Protein AF-A0A2R3ZEK9-F1 (afdb_monomer_lite)

pLDDT: mean 86.02, std 7.37, range [55.03, 92.75]

Foldseek 3Di:
DVLVVLLVCLVVDDLVVLLVCLVVQLVQLVVVLVPDPDPVVNLVSVVSNLVSVLSNVSNVDVVVSVVSVVVSCVVPVD

InterPro domains:
  IPR001750 NADH:quinone oxidoreductase/Mrp antiporter, transmembrane domain [PF00361] (6-76)
  IPR003917 NADH:ubiquinone oxidoreductase, chain 2 [PR01436] (23-36)
  IPR003917 NADH:ubiquinone oxidoreductase, chain 2 [PR01436] (47-60)
  IPR003917 NADH:ubiquinone oxidoreductase, chain 2 [PR01436] (66-78)
  IPR050175 Complex I Subunit 2 [PTHR46552] (1-77)

Structure (mmCIF, N/CA/C/O backbone):
data_AF-A0A2R3ZEK9-F1
#
_entry.id   AF-A0A2R3ZEK9-F1
#
loop_
_atom_site.group_PDB
_atom_site.id
_atom_site.type_symbol
_atom_site.label_atom_id
_atom_site.label_alt_id
_atom_site.label_comp_id
_atom_site.label_asym_id
_atom_site.label_entity_id
_atom_site.label_seq_id
_atom_site.pdbx_PDB_ins_code
_atom_site.Cartn_x
_atom_site.Cartn_y
_atom_site.Cartn_z
_atom_site.occupancy
_atom_site.B_iso_or_equiv
_atom_site.auth_seq_id
_atom_site.auth_comp_id
_atom_site.auth_asym_id
_atom_site.auth_atom_id
_atom_site.pdbx_PDB_model_num
ATOM 1 N N . PRO A 1 1 ? -14.293 6.569 -10.225 1.00 56.53 1 PRO A N 1
ATOM 2 C CA . PRO A 1 1 ? -13.677 7.840 -10.686 1.00 56.53 1 PRO A CA 1
ATOM 3 C C . PRO A 1 1 ? -12.174 8.016 -10.359 1.00 56.53 1 PRO A C 1
ATOM 5 O O . PRO A 1 1 ? -11.420 8.248 -11.298 1.00 56.53 1 PRO A O 1
ATOM 8 N N . PRO A 1 2 ? -11.693 7.894 -9.100 1.00 69.62 2 PRO A N 1
ATOM 9 C CA . PRO A 1 2 ? -10.270 8.092 -8.799 1.00 69.62 2 PRO A CA 1
ATOM 10 C C . PRO A 1 2 ? -9.403 6.876 -9.171 1.00 69.62 2 PRO A C 1
ATOM 12 O O . PRO A 1 2 ? -8.343 7.042 -9.765 1.00 69.62 2 PRO A O 1
ATOM 15 N N . LEU A 1 3 ? -9.879 5.645 -8.929 1.00 75.06 3 LEU A N 1
ATOM 16 C CA . LEU A 1 3 ? -9.147 4.419 -9.289 1.00 75.06 3 LEU A CA 1
ATOM 17 C C . LEU A 1 3 ? -8.985 4.259 -10.811 1.00 75.06 3 LEU A C 1
ATOM 19 O O . LEU A 1 3 ? -7.945 3.821 -11.290 1.00 75.06 3 LEU A O 1
ATOM 23 N N . THR A 1 4 ? -10.002 4.658 -11.579 1.00 74.56 4 THR A N 1
ATOM 24 C CA . THR A 1 4 ? -9.977 4.617 -13.048 1.00 74.56 4 THR A CA 1
ATOM 25 C C . THR A 1 4 ? -8.939 5.579 -13.623 1.00 74.56 4 THR A C 1
ATOM 27 O O . THR A 1 4 ? -8.234 5.211 -14.556 1.00 74.56 4 THR A O 1
ATOM 30 N N . LEU A 1 5 ? -8.781 6.769 -13.029 1.00 76.50 5 LEU A N 1
ATOM 31 C CA . LEU A 1 5 ? -7.716 7.704 -13.401 1.00 76.50 5 LEU A CA 1
ATOM 32 C C . LEU A 1 5 ? -6.335 7.124 -13.091 1.00 76.50 5 LEU A C 1
ATOM 34 O O . LEU A 1 5 ? -5.462 7.163 -13.951 1.00 76.50 5 LEU A O 1
ATOM 38 N N . LEU A 1 6 ? -6.162 6.526 -11.908 1.00 79.62 6 LEU A N 1
ATOM 39 C CA . LEU A 1 6 ? -4.905 5.891 -11.502 1.00 79.62 6 LEU A CA 1
ATOM 40 C C . LEU A 1 6 ? -4.528 4.736 -12.446 1.00 79.62 6 LEU A C 1
ATOM 42 O O . LEU A 1 6 ? -3.379 4.622 -12.856 1.00 79.62 6 LEU A O 1
ATOM 46 N N . LEU A 1 7 ? -5.503 3.929 -12.880 1.00 78.62 7 LEU A N 1
ATOM 47 C CA . LEU A 1 7 ? -5.292 2.880 -13.882 1.00 78.62 7 LEU A CA 1
ATOM 48 C C . LEU A 1 7 ? -4.822 3.443 -15.230 1.00 78.62 7 LEU A C 1
ATOM 50 O O . LEU A 1 7 ? -3.891 2.894 -15.819 1.00 78.62 7 LEU A O 1
ATOM 54 N N . MET A 1 8 ? -5.418 4.541 -15.701 1.00 78.81 8 MET A N 1
ATOM 55 C CA . MET A 1 8 ? -5.059 5.156 -16.984 1.00 78.81 8 MET A CA 1
ATOM 56 C C . MET A 1 8 ? -3.687 5.844 -16.949 1.00 78.81 8 MET A C 1
ATOM 58 O O . MET A 1 8 ? -2.950 5.765 -17.929 1.00 78.81 8 MET A O 1
ATOM 62 N N . THR A 1 9 ? -3.315 6.479 -15.833 1.00 80.75 9 THR A N 1
ATOM 63 C CA . THR A 1 9 ? -2.047 7.220 -15.703 1.00 80.75 9 THR A CA 1
ATOM 64 C C . THR A 1 9 ? -0.882 6.369 -15.200 1.00 80.75 9 THR A C 1
ATOM 66 O O . THR A 1 9 ? 0.273 6.756 -15.367 1.00 80.75 9 THR A O 1
ATOM 69 N N . SER A 1 10 ? -1.140 5.183 -14.649 1.00 74.75 10 SER A N 1
ATOM 70 C CA . SER A 1 10 ? -0.109 4.303 -14.080 1.00 74.75 10 SER A CA 1
ATOM 71 C C . SER A 1 10 ? 1.059 3.985 -15.003 1.00 74.75 10 SER A C 1
ATOM 73 O O . SER A 1 10 ? 2.201 3.979 -14.558 1.00 74.75 10 SER A O 1
ATOM 75 N N . LYS A 1 11 ? 0.792 3.780 -16.298 1.00 72.69 11 LYS A N 1
ATOM 76 C CA . LYS A 1 11 ? 1.827 3.496 -17.302 1.00 72.69 11 LYS A CA 1
ATOM 77 C C . LYS A 1 11 ? 2.727 4.696 -17.607 1.00 72.69 11 LYS A C 1
ATOM 79 O O . LYS A 1 11 ? 3.821 4.506 -18.121 1.00 72.69 11 LYS A O 1
ATOM 84 N N . SER A 1 12 ? 2.260 5.912 -17.324 1.00 76.56 12 SER A N 1
ATOM 85 C CA . SER A 1 12 ? 3.007 7.160 -17.542 1.00 76.56 12 SER A CA 1
ATOM 86 C C . SER A 1 12 ? 3.751 7.661 -16.302 1.00 76.56 12 SER A C 1
ATOM 88 O O . SER A 1 12 ? 4.552 8.586 -16.406 1.00 76.56 12 SER A O 1
ATOM 90 N N . LEU A 1 13 ? 3.494 7.076 -15.129 1.00 79.31 13 LEU A N 1
ATOM 91 C CA . LEU A 1 13 ? 4.122 7.476 -13.872 1.00 79.31 13 LEU A CA 1
ATOM 92 C C . LEU A 1 13 ? 5.439 6.723 -13.663 1.00 79.31 13 LEU A C 1
ATOM 94 O O . LEU A 1 13 ? 5.560 5.553 -14.017 1.00 79.31 13 LEU A O 1
ATOM 98 N N . ASN A 1 14 ? 6.426 7.385 -13.051 1.00 84.94 14 ASN A N 1
ATOM 99 C CA . ASN A 1 14 ? 7.698 6.748 -12.721 1.00 84.94 14 ASN A 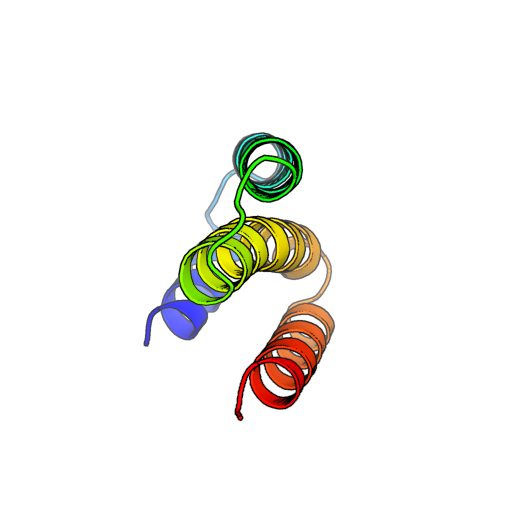CA 1
ATOM 100 C C . ASN A 1 14 ? 7.478 5.658 -11.648 1.00 84.94 14 ASN A C 1
ATOM 102 O O . ASN A 1 14 ? 7.083 5.998 -10.526 1.00 84.94 14 ASN A O 1
ATOM 106 N N . PRO A 1 15 ? 7.777 4.377 -11.942 1.00 81.38 15 PRO A N 1
ATOM 107 C CA . PRO A 1 15 ? 7.561 3.279 -11.006 1.00 81.38 15 PRO A CA 1
ATOM 108 C C . PRO A 1 15 ? 8.285 3.460 -9.668 1.00 81.38 15 PRO A C 1
ATOM 110 O O . PRO A 1 15 ? 7.713 3.152 -8.630 1.00 81.38 15 PRO A O 1
ATOM 113 N N . ALA A 1 16 ? 9.509 4.000 -9.669 1.00 85.94 16 ALA A N 1
ATOM 114 C CA . ALA A 1 16 ? 10.304 4.185 -8.452 1.00 85.94 16 ALA A CA 1
ATOM 115 C C . ALA A 1 16 ? 9.721 5.266 -7.525 1.00 85.94 16 ALA A C 1
ATOM 117 O O . ALA A 1 16 ? 9.757 5.154 -6.299 1.00 85.94 16 ALA A O 1
ATOM 118 N N . LEU A 1 17 ? 9.141 6.318 -8.105 1.00 86.19 17 LEU A N 1
ATOM 119 C CA . LEU A 1 17 ? 8.471 7.356 -7.324 1.00 86.19 17 LEU A CA 1
ATOM 120 C C . LEU A 1 17 ? 7.138 6.839 -6.770 1.00 86.19 17 LEU A C 1
ATOM 122 O O . LEU A 1 17 ? 6.816 7.063 -5.607 1.00 86.19 17 LEU A O 1
ATOM 126 N N . LEU A 1 18 ? 6.384 6.084 -7.571 1.00 87.12 18 LEU A N 1
ATOM 127 C CA . LEU A 1 18 ? 5.118 5.512 -7.124 1.00 87.12 18 LEU A CA 1
ATOM 128 C C . LEU A 1 18 ? 5.313 4.505 -5.980 1.00 87.12 18 LEU A C 1
ATOM 130 O O . LEU A 1 18 ? 4.560 4.534 -5.008 1.00 87.12 18 LEU A O 1
ATOM 134 N N . THR A 1 19 ? 6.336 3.647 -6.055 1.00 87.31 19 THR A N 1
ATOM 135 C CA . THR A 1 19 ? 6.622 2.668 -4.996 1.00 87.31 19 THR A CA 1
ATOM 136 C C . THR A 1 19 ? 7.063 3.332 -3.698 1.00 87.31 19 THR A C 1
ATOM 138 O O . THR A 1 19 ? 6.598 2.925 -2.638 1.00 87.31 19 THR A O 1
ATOM 141 N N . THR A 1 20 ? 7.896 4.376 -3.751 1.00 90.25 20 THR A N 1
ATOM 142 C CA . THR A 1 20 ? 8.333 5.101 -2.543 1.00 90.25 20 THR A CA 1
ATOM 143 C C . THR A 1 20 ? 7.174 5.818 -1.852 1.00 90.25 20 THR A C 1
ATOM 145 O O . THR A 1 20 ? 7.021 5.691 -0.637 1.00 90.25 20 THR A O 1
ATOM 148 N N . MET A 1 21 ? 6.301 6.494 -2.607 1.00 89.75 21 MET A N 1
ATOM 149 C CA . MET A 1 21 ? 5.097 7.115 -2.041 1.00 89.75 21 MET A CA 1
ATOM 150 C C . MET A 1 21 ? 4.129 6.077 -1.461 1.00 89.75 21 MET A C 1
ATOM 152 O O . MET A 1 21 ? 3.559 6.286 -0.391 1.00 89.75 21 MET A O 1
ATOM 156 N N . ALA A 1 22 ? 3.969 4.934 -2.128 1.00 90.06 22 ALA A N 1
ATOM 157 C CA . ALA A 1 22 ? 3.113 3.859 -1.649 1.00 90.06 22 ALA A CA 1
ATOM 158 C C . ALA A 1 22 ? 3.637 3.192 -0.366 1.00 90.06 22 ALA A C 1
ATOM 160 O O . ALA A 1 22 ? 2.858 2.941 0.555 1.00 90.06 22 ALA A O 1
ATOM 161 N N . LEU A 1 23 ? 4.949 2.954 -0.275 1.00 91.50 23 LEU A N 1
ATOM 162 C CA . LEU A 1 23 ? 5.612 2.462 0.937 1.00 91.50 23 LEU A CA 1
ATOM 163 C C . LEU A 1 23 ? 5.455 3.447 2.097 1.00 91.50 23 LEU A C 1
ATOM 165 O O . LEU A 1 23 ? 5.110 3.032 3.203 1.00 91.50 23 LEU A O 1
ATOM 169 N N . ALA A 1 24 ? 5.632 4.746 1.842 1.00 91.62 24 ALA A N 1
ATOM 170 C CA . ALA A 1 24 ? 5.395 5.780 2.843 1.00 91.62 24 ALA A CA 1
ATOM 171 C C . ALA A 1 24 ? 3.934 5.774 3.331 1.00 91.62 24 ALA A C 1
ATOM 173 O O . ALA A 1 24 ? 3.691 5.835 4.534 1.00 91.62 24 ALA A O 1
ATOM 174 N N . SER A 1 25 ? 2.964 5.619 2.423 1.00 91.56 25 SER A N 1
ATOM 175 C CA . SER A 1 25 ? 1.537 5.505 2.759 1.00 91.56 25 SER A CA 1
ATOM 176 C C . SER A 1 25 ? 1.241 4.280 3.631 1.00 91.56 25 SER A C 1
ATOM 178 O O . SER A 1 25 ? 0.539 4.385 4.638 1.00 91.56 25 SER A O 1
ATOM 180 N N . ALA A 1 26 ? 1.813 3.121 3.291 1.00 91.19 26 ALA A N 1
ATOM 181 C CA . ALA A 1 26 ? 1.655 1.890 4.063 1.00 91.19 26 ALA A CA 1
ATOM 182 C C . ALA A 1 26 ? 2.266 2.006 5.469 1.00 91.19 26 ALA A C 1
ATOM 184 O O . ALA A 1 26 ? 1.617 1.639 6.450 1.00 91.19 26 ALA A O 1
ATOM 185 N N . ALA A 1 27 ? 3.474 2.566 5.574 1.00 92.31 27 ALA A N 1
ATOM 186 C CA . ALA A 1 27 ? 4.162 2.763 6.845 1.00 92.31 27 ALA A CA 1
ATOM 187 C C . ALA A 1 27 ? 3.427 3.765 7.750 1.00 92.31 27 ALA A C 1
ATOM 189 O O . ALA A 1 27 ? 3.170 3.466 8.917 1.00 92.31 27 ALA A O 1
ATOM 190 N N . LEU A 1 28 ? 3.033 4.927 7.213 1.00 90.62 28 LEU A N 1
ATOM 191 C CA . LEU A 1 28 ? 2.316 5.955 7.974 1.00 90.62 28 LEU A CA 1
ATOM 192 C C . LEU A 1 28 ? 0.917 5.489 8.389 1.00 90.62 28 LEU A C 1
ATOM 194 O O . LEU A 1 28 ? 0.537 5.687 9.541 1.00 90.62 28 LEU A O 1
ATOM 198 N N . GLY A 1 29 ? 0.172 4.832 7.493 1.00 90.00 29 GLY A N 1
ATOM 199 C CA . GLY A 1 29 ? -1.149 4.280 7.80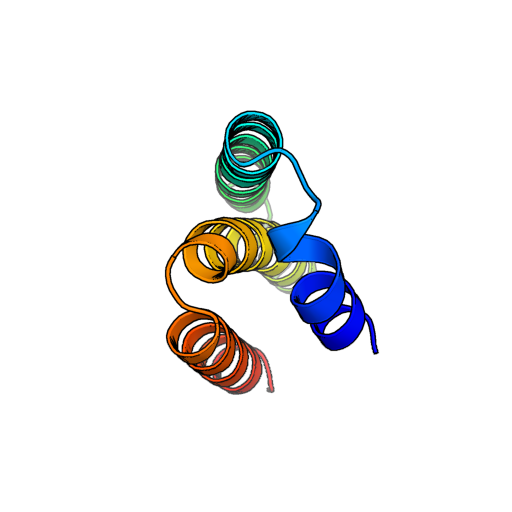5 1.00 90.00 29 GLY A CA 1
ATOM 200 C C . GLY A 1 29 ? -1.092 3.210 8.899 1.00 90.00 29 GLY A C 1
ATOM 201 O O . GLY A 1 29 ? -1.910 3.221 9.816 1.00 90.00 29 GLY A O 1
ATOM 202 N N . GLY A 1 30 ? -0.083 2.333 8.864 1.00 87.44 30 GLY A N 1
ATOM 203 C CA . GLY A 1 30 ? 0.143 1.348 9.923 1.00 87.44 30 GLY A CA 1
ATOM 204 C C . GLY A 1 30 ? 0.486 1.998 11.264 1.00 87.44 30 GLY A C 1
ATOM 205 O O . GLY A 1 30 ? -0.173 1.737 12.267 1.00 87.44 30 GLY A O 1
ATOM 206 N N . TRP A 1 31 ? 1.478 2.893 11.282 1.00 90.31 31 TRP A N 1
ATOM 207 C CA . TRP A 1 31 ? 1.973 3.497 12.522 1.00 90.31 31 TRP A CA 1
ATOM 208 C C . TRP A 1 31 ? 0.941 4.409 13.195 1.00 90.31 31 TRP A C 1
ATOM 210 O O . TRP A 1 31 ? 0.745 4.349 14.408 1.00 90.31 31 TRP A O 1
ATOM 220 N N . MET A 1 32 ? 0.242 5.239 12.414 1.00 88.38 32 MET A N 1
ATOM 221 C CA . MET A 1 32 ? -0.766 6.160 12.946 1.00 88.38 32 MET A CA 1
ATOM 222 C C . MET A 1 32 ? -2.047 5.451 13.399 1.00 88.38 32 MET A C 1
ATOM 224 O O . MET A 1 32 ? -2.759 5.990 14.247 1.00 88.38 32 MET A O 1
ATOM 228 N N . GLY A 1 33 ? -2.336 4.254 12.877 1.00 88.56 33 GLY A N 1
ATOM 229 C CA . GLY A 1 33 ? -3.494 3.453 13.272 1.00 88.56 33 GLY A CA 1
ATOM 230 C C . GLY A 1 33 ? -3.372 2.818 14.661 1.00 88.56 33 GLY A C 1
ATOM 231 O O . GLY A 1 33 ? -4.380 2.696 15.353 1.00 88.56 33 GLY A O 1
ATOM 232 N N . LEU A 1 34 ? -2.155 2.469 15.102 1.00 89.06 34 LEU A N 1
ATOM 233 C CA . LEU A 1 34 ? -1.923 1.726 16.353 1.00 89.06 34 LEU A CA 1
ATOM 234 C C . LEU A 1 34 ? -2.317 2.496 17.621 1.00 89.06 34 LEU A C 1
ATOM 236 O O . LEU A 1 34 ? -2.732 1.887 18.601 1.00 89.06 34 LEU A O 1
ATOM 240 N N . ASN A 1 35 ? -2.201 3.826 17.610 1.00 91.19 35 ASN A N 1
ATOM 241 C CA . ASN A 1 35 ? -2.456 4.665 18.787 1.00 91.19 35 ASN A CA 1
ATOM 242 C C . ASN A 1 35 ? -3.850 5.325 18.776 1.00 91.19 35 ASN A C 1
ATOM 244 O O . ASN A 1 35 ? -4.067 6.355 19.413 1.00 91.19 35 ASN A O 1
ATOM 248 N N . GLN A 1 36 ? -4.799 4.791 17.999 1.00 90.88 36 GLN A N 1
ATOM 249 C CA . GLN A 1 36 ? -6.162 5.321 17.923 1.00 90.88 36 GLN A CA 1
ATOM 250 C C . GLN A 1 36 ? -7.140 4.407 18.656 1.00 90.88 36 GLN A C 1
ATOM 252 O O . GLN A 1 36 ? -7.182 3.208 18.418 1.00 90.88 36 GLN A O 1
ATOM 257 N N . THR A 1 37 ? -7.992 4.993 19.497 1.00 91.31 37 THR A N 1
ATOM 258 C CA . THR A 1 37 ? -9.073 4.275 20.200 1.00 91.31 37 THR A CA 1
ATOM 259 C C . THR A 1 37 ? -10.404 4.320 19.446 1.00 91.31 37 THR A C 1
ATOM 261 O O . THR A 1 37 ? -11.290 3.503 19.673 1.00 91.31 37 THR A O 1
ATOM 264 N N . GLN A 1 38 ? -10.559 5.281 18.531 1.00 91.62 38 GLN A N 1
ATOM 265 C CA . GLN A 1 38 ? -11.781 5.484 17.756 1.00 91.62 38 GLN A CA 1
ATOM 266 C C . GLN A 1 38 ? -11.755 4.634 16.484 1.00 91.62 38 GLN A C 1
ATOM 268 O O . GLN A 1 38 ? -10.940 4.881 15.592 1.00 91.62 38 GLN A O 1
ATOM 273 N N . THR A 1 39 ? -12.699 3.701 16.352 1.00 88.75 39 THR A N 1
ATOM 274 C CA . THR A 1 39 ? -12.808 2.776 15.207 1.00 88.75 39 THR A CA 1
ATOM 275 C C . THR A 1 39 ? -12.857 3.499 13.860 1.00 88.75 39 THR A C 1
ATOM 277 O O . THR A 1 39 ? -12.182 3.100 12.916 1.00 88.75 39 THR A O 1
ATOM 280 N N . ARG A 1 40 ? -13.547 4.644 13.782 1.00 90.81 40 ARG A N 1
ATOM 281 C CA . ARG A 1 40 ? -13.595 5.480 12.570 1.00 90.81 40 ARG A CA 1
ATOM 282 C C . ARG A 1 40 ? -12.216 5.981 12.124 1.00 90.81 40 ARG A C 1
ATOM 284 O O . ARG A 1 40 ? -11.954 6.055 10.928 1.00 90.81 40 ARG A O 1
ATOM 291 N N . LYS A 1 41 ? -11.329 6.329 13.064 1.00 87.56 41 LYS A N 1
ATOM 292 C CA . LYS A 1 41 ? -9.961 6.767 12.737 1.00 87.56 41 LYS A CA 1
ATOM 293 C C . LYS A 1 41 ? -9.096 5.585 12.317 1.00 87.56 41 LYS A C 1
ATOM 295 O O . LYS A 1 41 ? -8.342 5.714 11.362 1.00 87.56 41 LYS A O 1
ATOM 300 N N . ILE A 1 42 ? -9.249 4.438 12.980 1.00 91.44 42 ILE A N 1
ATOM 301 C CA . ILE A 1 42 ? -8.556 3.197 12.608 1.00 91.44 42 ILE A CA 1
ATOM 302 C C . ILE A 1 42 ? -8.897 2.821 11.160 1.00 91.44 42 ILE A C 1
ATOM 304 O O . ILE A 1 42 ? -7.995 2.582 10.361 1.00 91.44 42 ILE A O 1
ATOM 308 N N . LEU A 1 43 ? -10.181 2.864 10.788 1.00 91.19 43 LEU A N 1
ATOM 309 C CA . LEU A 1 43 ? -10.619 2.584 9.419 1.00 91.19 43 LEU A CA 1
ATOM 310 C C . LEU A 1 43 ? -10.047 3.590 8.410 1.00 91.19 43 LEU A C 1
ATOM 312 O O . LEU A 1 43 ? -9.588 3.183 7.344 1.00 91.19 43 LEU A O 1
ATOM 316 N N . ALA A 1 44 ? -9.980 4.877 8.756 1.00 87.56 44 ALA A N 1
ATOM 317 C CA . ALA A 1 44 ? -9.345 5.882 7.904 1.00 87.56 44 ALA A CA 1
ATOM 318 C C . ALA A 1 44 ? -7.837 5.628 7.706 1.00 87.56 44 ALA A C 1
ATOM 320 O O . ALA A 1 44 ? -7.340 5.740 6.592 1.00 87.56 44 ALA A O 1
ATOM 321 N N . PHE A 1 45 ? -7.099 5.230 8.745 1.00 91.50 45 PHE A N 1
ATOM 322 C CA . PHE A 1 45 ? -5.680 4.884 8.600 1.00 91.50 45 PHE A CA 1
ATOM 323 C C . PHE A 1 45 ? -5.464 3.566 7.844 1.00 91.50 45 PHE A C 1
ATOM 325 O O . PHE A 1 45 ? -4.510 3.448 7.073 1.00 91.50 45 PHE A O 1
ATOM 332 N N . SER A 1 46 ? -6.389 2.611 7.979 1.00 90.31 46 SER A N 1
ATOM 333 C CA . SER A 1 46 ? -6.383 1.381 7.181 1.00 90.31 46 SER A CA 1
ATOM 334 C C . SER A 1 46 ? -6.593 1.650 5.684 1.00 90.31 46 SER A C 1
ATOM 336 O O . SER A 1 46 ? -5.986 0.982 4.853 1.00 90.31 46 SER A O 1
ATOM 338 N N . SER A 1 47 ? -7.396 2.654 5.307 1.00 91.25 47 SER A N 1
ATOM 339 C CA . SER A 1 47 ? -7.603 2.985 3.890 1.00 91.25 47 SER A CA 1
ATOM 340 C C . SER A 1 47 ? -6.347 3.582 3.262 1.00 91.25 47 SER A C 1
ATOM 342 O O . SER A 1 47 ? -6.007 3.243 2.130 1.00 91.25 47 SER A O 1
ATOM 344 N N . ILE A 1 48 ? -5.594 4.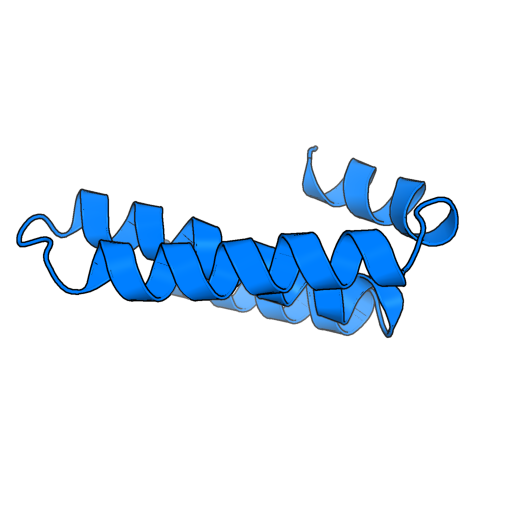385 4.022 1.00 91.19 48 ILE A N 1
ATOM 345 C CA . ILE A 1 48 ? -4.308 4.954 3.596 1.00 91.19 48 ILE A CA 1
ATOM 346 C C . ILE A 1 48 ? -3.285 3.841 3.325 1.00 91.19 48 ILE A C 1
ATOM 348 O O . ILE A 1 48 ? -2.583 3.877 2.309 1.00 91.19 48 ILE A O 1
ATOM 352 N N . SER A 1 49 ? -3.214 2.817 4.180 1.00 92.75 49 SER A N 1
ATOM 353 C CA . SER A 1 49 ? -2.279 1.709 3.968 1.00 92.75 49 SER A CA 1
ATOM 354 C C . SER A 1 49 ? -2.697 0.795 2.811 1.00 92.75 49 SER A C 1
ATOM 356 O O . SER A 1 49 ? -1.862 0.452 1.970 1.00 92.75 49 SER A O 1
ATOM 358 N N . HIS A 1 50 ? -3.984 0.454 2.703 1.00 91.31 50 HIS A N 1
ATOM 359 C CA . HIS A 1 50 ? -4.502 -0.370 1.607 1.00 91.31 50 HIS A CA 1
ATOM 360 C C . HIS A 1 50 ? -4.371 0.312 0.239 1.00 91.31 50 HIS A C 1
ATOM 362 O O . HIS A 1 50 ? -4.006 -0.349 -0.734 1.00 91.31 50 HIS A O 1
ATOM 368 N N . LEU A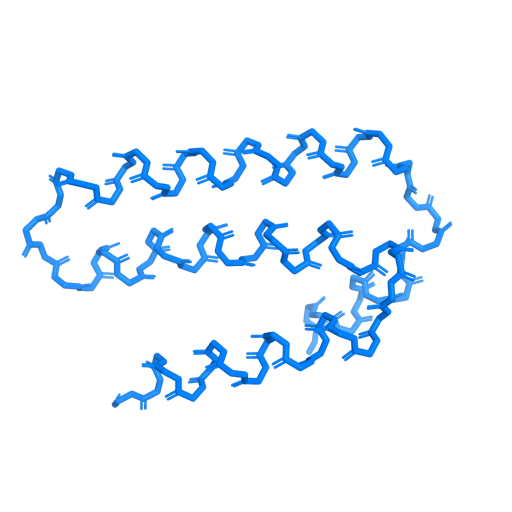 1 51 ? -4.592 1.629 0.148 1.00 89.62 51 LEU A N 1
ATOM 369 C CA . LEU A 1 51 ? -4.375 2.381 -1.092 1.00 89.62 51 LEU A CA 1
ATOM 370 C C . LEU A 1 51 ? -2.901 2.385 -1.522 1.00 89.62 51 LEU A C 1
ATOM 372 O O . LEU A 1 51 ? -2.626 2.299 -2.719 1.00 89.62 51 LEU A O 1
ATOM 376 N N . GLY A 1 52 ? -1.960 2.403 -0.570 1.00 90.69 52 GLY A N 1
ATOM 377 C CA . GLY A 1 52 ? -0.534 2.213 -0.852 1.00 90.69 52 GLY A CA 1
ATOM 378 C C . GLY A 1 52 ? -0.258 0.862 -1.522 1.00 90.69 52 GLY A C 1
ATOM 379 O O . GLY A 1 52 ? 0.337 0.804 -2.596 1.00 90.69 52 GLY A O 1
ATOM 380 N N . TRP A 1 53 ? -0.771 -0.232 -0.955 1.00 88.94 53 TRP A N 1
ATOM 381 C CA . TRP A 1 53 ? -0.624 -1.568 -1.546 1.00 88.94 53 TRP A CA 1
ATOM 382 C C . TRP A 1 53 ? -1.248 -1.688 -2.940 1.00 88.94 53 TRP A C 1
ATOM 384 O O . TRP A 1 53 ? -0.640 -2.268 -3.842 1.00 88.94 53 TRP A O 1
ATOM 394 N N . ILE A 1 54 ? -2.433 -1.104 -3.140 1.00 90.62 54 ILE A N 1
ATOM 395 C CA . ILE A 1 54 ? -3.101 -1.068 -4.447 1.00 90.62 54 ILE A CA 1
ATOM 396 C C . ILE A 1 54 ? -2.222 -0.338 -5.471 1.00 90.62 54 ILE A C 1
ATOM 398 O O . ILE A 1 54 ? -2.052 -0.849 -6.575 1.00 90.62 54 ILE A O 1
ATOM 402 N N . ALA A 1 55 ? -1.609 0.796 -5.113 1.00 87.94 55 ALA A N 1
ATOM 403 C CA . ALA A 1 55 ? -0.741 1.559 -6.013 1.00 87.94 55 ALA A CA 1
ATOM 404 C C . ALA A 1 55 ? 0.509 0.777 -6.463 1.00 87.94 55 ALA A C 1
ATOM 406 O O . ALA A 1 55 ? 0.882 0.860 -7.632 1.00 87.94 55 ALA A O 1
ATOM 407 N N . ILE A 1 56 ? 1.121 -0.024 -5.579 1.00 88.19 56 ILE A N 1
ATOM 408 C CA . ILE A 1 56 ? 2.277 -0.876 -5.928 1.00 88.19 56 ILE A CA 1
ATOM 409 C C . ILE A 1 56 ? 1.856 -1.966 -6.913 1.00 88.19 56 ILE A C 1
ATOM 411 O O . ILE A 1 56 ? 2.460 -2.126 -7.973 1.00 88.19 56 ILE A O 1
ATOM 415 N N . ILE A 1 57 ? 0.802 -2.715 -6.576 1.00 87.25 57 ILE A N 1
ATOM 416 C CA . ILE A 1 57 ? 0.342 -3.865 -7.369 1.00 87.25 57 ILE A CA 1
ATOM 417 C C . ILE A 1 57 ? -0.115 -3.423 -8.760 1.00 87.25 57 ILE A C 1
ATOM 419 O O . ILE A 1 57 ? 0.055 -4.161 -9.729 1.00 87.25 57 ILE A O 1
ATOM 423 N N . LEU A 1 58 ? -0.648 -2.209 -8.877 1.00 86.44 58 LEU A N 1
ATOM 424 C CA . LEU A 1 58 ? -1.192 -1.669 -10.115 1.00 86.44 58 LEU A CA 1
ATOM 425 C C . LEU A 1 58 ? -0.139 -1.521 -11.228 1.00 86.44 58 LEU A C 1
ATOM 427 O O . LEU A 1 58 ? -0.484 -1.709 -12.394 1.00 86.44 58 LEU A O 1
ATOM 431 N N . VAL A 1 59 ? 1.135 -1.286 -10.887 1.00 82.56 59 VAL A N 1
ATOM 432 C CA . VAL A 1 59 ? 2.251 -1.251 -11.858 1.00 82.56 59 VAL A CA 1
ATOM 433 C C . VAL A 1 59 ? 2.538 -2.634 -12.439 1.00 82.56 59 VAL A C 1
ATOM 435 O O . VAL A 1 59 ? 2.839 -2.757 -13.624 1.00 82.56 59 VAL A O 1
ATOM 438 N N . TYR A 1 60 ? 2.426 -3.679 -11.618 1.00 82.44 60 TYR A N 1
ATOM 439 C CA . TYR A 1 60 ? 2.710 -5.051 -12.034 1.00 82.44 60 TYR A CA 1
ATOM 440 C C . TYR A 1 60 ? 1.516 -5.698 -12.731 1.00 82.44 60 TYR A C 1
ATOM 442 O O . TYR A 1 60 ? 1.659 -6.369 -13.750 1.00 82.44 60 TYR A O 1
ATOM 450 N N . SER A 1 61 ? 0.320 -5.534 -12.166 1.00 87.19 61 SER A N 1
ATOM 451 C CA . SER A 1 61 ? -0.883 -6.207 -12.643 1.00 87.19 61 SER A CA 1
ATOM 452 C C . SER A 1 61 ? -2.161 -5.463 -12.222 1.00 87.19 61 SER A C 1
ATOM 454 O O . SER A 1 61 ? -2.621 -5.571 -11.081 1.00 87.19 61 SER A O 1
ATOM 456 N N . PRO A 1 62 ? -2.830 -4.760 -13.153 1.00 84.62 62 PRO A N 1
ATOM 457 C CA . PRO A 1 62 ? -4.034 -3.994 -12.830 1.00 84.62 62 PRO A CA 1
ATOM 458 C C . PRO A 1 62 ? -5.208 -4.885 -12.386 1.00 84.62 62 PRO A C 1
ATOM 460 O O . PRO A 1 62 ? -6.055 -4.448 -11.611 1.00 84.62 62 PRO A O 1
ATOM 463 N N . LYS A 1 63 ? -5.249 -6.154 -12.824 1.00 87.06 63 LYS A N 1
ATOM 464 C CA . LYS A 1 63 ? -6.287 -7.120 -12.420 1.00 87.06 63 LYS A CA 1
ATOM 465 C C . LYS A 1 63 ? -6.203 -7.487 -10.932 1.00 87.06 63 LYS A C 1
ATOM 467 O O . LYS A 1 63 ? -7.235 -7.563 -10.274 1.00 87.06 63 LYS A O 1
ATOM 472 N N . LEU A 1 64 ? -4.993 -7.676 -10.398 1.00 87.25 64 LEU A N 1
ATOM 473 C CA . LEU A 1 64 ? -4.787 -7.944 -8.968 1.00 87.25 64 LEU A CA 1
ATOM 474 C C . LEU A 1 64 ? -5.094 -6.704 -8.122 1.00 87.25 64 LEU A C 1
ATOM 476 O O . LEU A 1 64 ? -5.696 -6.840 -7.063 1.00 87.25 64 LEU A O 1
ATOM 480 N N . ALA A 1 65 ? -4.766 -5.504 -8.610 1.00 88.94 65 ALA A N 1
ATOM 481 C CA . ALA A 1 65 ? -5.115 -4.251 -7.935 1.00 88.94 65 ALA A CA 1
ATOM 482 C C . ALA A 1 65 ? -6.640 -4.037 -7.824 1.00 88.94 65 ALA A C 1
ATOM 484 O O . ALA A 1 65 ? -7.134 -3.552 -6.809 1.00 88.94 65 ALA A O 1
ATOM 485 N N 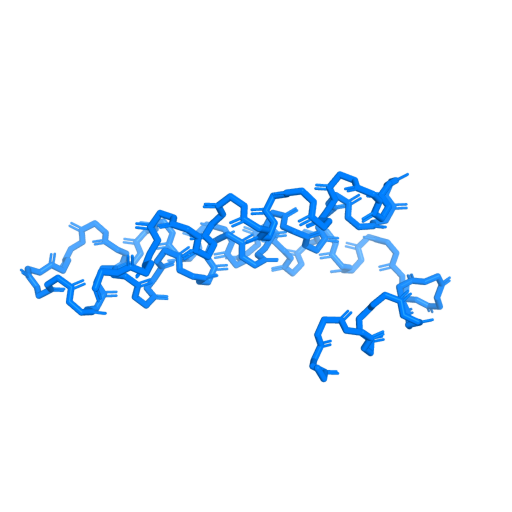. LEU A 1 66 ? -7.403 -4.431 -8.850 1.00 88.56 66 LEU A N 1
ATOM 486 C CA . LEU A 1 66 ? -8.869 -4.433 -8.800 1.00 88.56 66 LEU A CA 1
ATOM 487 C C . LEU A 1 66 ? -9.403 -5.446 -7.781 1.00 88.56 66 LEU A C 1
ATOM 489 O O . LEU A 1 66 ? -10.291 -5.111 -7.002 1.00 88.56 66 LEU A O 1
ATOM 493 N N . LEU A 1 67 ? -8.847 -6.660 -7.748 1.00 91.12 67 LEU A N 1
ATO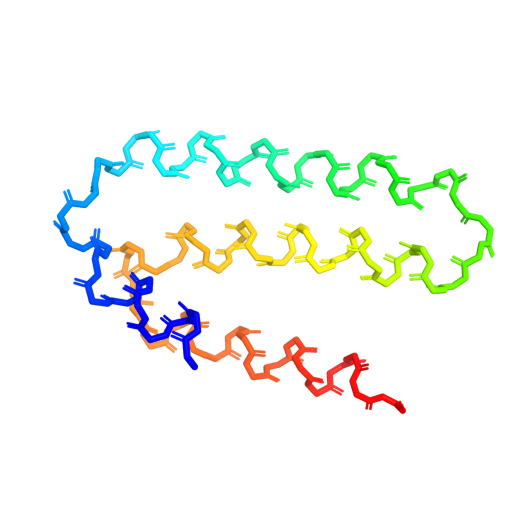M 494 C CA . LEU A 1 67 ? -9.246 -7.686 -6.782 1.00 91.12 67 LEU A CA 1
ATOM 495 C C . LEU A 1 67 ? -9.036 -7.218 -5.334 1.00 91.12 67 LEU A C 1
ATOM 497 O O . LEU A 1 67 ? -9.943 -7.343 -4.514 1.00 91.12 67 LEU A O 1
ATOM 501 N N . THR A 1 68 ? -7.868 -6.652 -5.019 1.00 90.00 68 THR A N 1
ATOM 502 C CA . THR A 1 68 ? -7.571 -6.155 -3.667 1.00 90.00 68 THR A CA 1
ATOM 503 C C . THR A 1 68 ? -8.458 -4.978 -3.279 1.00 90.00 68 THR A C 1
ATOM 505 O O . THR A 1 68 ? -8.886 -4.902 -2.129 1.00 90.00 68 THR A O 1
ATOM 508 N N . PHE A 1 69 ? -8.799 -4.103 -4.229 1.00 89.06 69 PHE A N 1
ATOM 509 C CA . PHE A 1 69 ? -9.779 -3.043 -4.009 1.00 89.06 69 PHE A CA 1
ATOM 510 C C . PHE A 1 69 ? -11.162 -3.607 -3.659 1.00 89.06 69 PHE A C 1
ATOM 512 O O . PHE A 1 69 ? -11.737 -3.194 -2.655 1.00 89.06 69 PHE A O 1
ATOM 519 N N . TYR A 1 70 ? -11.674 -4.583 -4.419 1.00 90.19 70 TYR A N 1
ATOM 520 C CA . TYR A 1 70 ? -12.973 -5.198 -4.122 1.00 90.19 70 TYR A CA 1
ATOM 521 C C . TYR A 1 70 ? -12.993 -5.865 -2.744 1.00 90.19 70 TYR A C 1
ATOM 523 O O . TYR A 1 70 ? -13.903 -5.607 -1.955 1.00 90.19 70 TYR A O 1
ATOM 531 N N . LEU A 1 71 ? -11.966 -6.655 -2.418 1.00 90.38 71 LEU A N 1
ATOM 532 C CA . LEU A 1 71 ? -11.847 -7.289 -1.103 1.00 90.38 71 LEU A CA 1
ATOM 533 C C . LEU A 1 71 ? -11.825 -6.254 0.024 1.00 90.38 71 LEU A C 1
ATOM 535 O O . LEU A 1 71 ? -12.542 -6.409 1.009 1.00 90.38 71 LEU A O 1
ATOM 539 N N . TYR A 1 72 ? -11.050 -5.178 -0.137 1.00 90.88 72 TYR A N 1
ATOM 540 C CA . TYR A 1 72 ? -11.001 -4.100 0.844 1.00 90.88 72 TYR A CA 1
ATOM 541 C C . TYR A 1 72 ? -12.374 -3.448 1.031 1.00 90.88 72 TYR A C 1
ATOM 543 O O . TYR A 1 72 ? -12.841 -3.340 2.162 1.00 90.88 72 TYR A O 1
ATOM 551 N N . THR A 1 73 ? -13.058 -3.092 -0.064 1.00 87.81 73 THR A N 1
ATOM 552 C CA . THR A 1 73 ? -14.386 -2.469 0.019 1.00 87.81 73 THR A CA 1
ATOM 553 C C . THR A 1 73 ? -15.394 -3.345 0.751 1.00 87.81 73 THR A C 1
ATOM 555 O O . THR A 1 73 ? -16.104 -2.813 1.594 1.00 87.81 73 THR A O 1
ATOM 558 N N . ILE A 1 74 ? -15.397 -4.662 0.508 1.00 91.00 74 ILE A N 1
ATOM 559 C CA . ILE A 1 74 ? -16.297 -5.615 1.175 1.00 91.00 74 ILE A CA 1
ATOM 560 C C . ILE A 1 74 ? -15.984 -5.718 2.673 1.00 91.00 74 ILE A C 1
ATOM 562 O O . ILE A 1 74 ? -16.897 -5.741 3.491 1.00 91.00 74 ILE A O 1
ATOM 566 N N . MET A 1 75 ? -14.704 -5.755 3.055 1.00 89.50 75 MET A N 1
ATOM 567 C CA . MET A 1 75 ? -14.313 -5.825 4.470 1.00 89.50 75 MET A CA 1
ATOM 568 C C . MET A 1 75 ? -14.640 -4.542 5.243 1.00 89.50 75 MET A C 1
ATOM 570 O O . MET A 1 75 ? -14.895 -4.600 6.442 1.00 89.50 75 MET A O 1
ATOM 574 N N . THR A 1 76 ? -14.613 -3.385 4.578 1.00 85.31 76 THR A N 1
ATOM 575 C CA . THR A 1 76 ? -14.904 -2.089 5.214 1.00 85.31 76 THR A CA 1
ATOM 576 C C . THR A 1 76 ? -16.344 -1.616 5.052 1.00 85.31 76 THR A C 1
ATOM 578 O O . THR A 1 76 ? -16.724 -0.637 5.693 1.00 85.31 76 THR A O 1
ATOM 581 N N . SER A 1 77 ? -17.141 -2.272 4.205 1.00 71.25 77 SER A N 1
ATOM 582 C CA . SER A 1 77 ? -18.571 -2.010 4.069 1.00 71.25 77 SER A CA 1
ATOM 583 C C . SER A 1 77 ? -19.323 -2.740 5.179 1.00 71.25 77 SER A C 1
ATOM 585 O O . SER A 1 77 ? -19.687 -3.906 5.028 1.00 71.25 77 SER A O 1
ATOM 587 N N . ALA A 1 78 ? -19.519 -2.045 6.295 1.00 55.03 78 ALA A N 1
ATOM 588 C CA . ALA A 1 78 ? -20.460 -2.401 7.349 1.00 55.03 78 ALA A CA 1
ATOM 589 C C . ALA A 1 78 ? -21.537 -1.317 7.442 1.00 55.03 78 ALA A C 1
ATOM 591 O O . ALA A 1 78 ? -21.178 -0.128 7.261 1.00 55.03 78 ALA A O 1
#

Sequence (78 aa):
PPLTLLLMTSKSLNPALLTTMALASAALGGWMGLNQTQTRKILAFSSISHLGWIAIILVYSPKLALLTFYLYTIMTSA

Secondary structure (DSSP, 8-state):
-HHHHHHHHGGGS-HHHHHHHHHHHHHHHHHHHHT---HHHHHHHHHHHHHHHHHHHHHH-HHHHHHHHHHHHHHH--

Organism: Mareca penelope (NCBI:txid8838)

Radius of gyration: 13.02 Å; chains: 1; bounding box: 31×16×38 Å